Protein AF-A0A7J0CXN7-F1 (afdb_monomer_lite)

Foldseek 3Di:
DFLQVDDDPNHTFAFWLQADCDPPVVLNVCPSVWTFHDDPVCVVLPFDDDVNTGGAAFQGAIPVGDTRHDDRPPDDGSDDD

Secondary structure (DSSP, 8-state):
--EEEEEETTEEEPBTT-B----SHHHHTTGGG-BBPP-HHHHHH-PPEETTEEBP-TTPBBTTS-B-----TT--SSS--

InterPro domains:
  IPR008727 PAAR motif [PF05488] (4-70)

Radius of gyration: 12.57 Å; chains: 1; bounding box: 29×26×34 Å

pLDDT: mean 87.52, std 9.12, range [54.75, 94.88]

Sequence (81 aa):
MAVATVLIGGRPAAVTGSLHVCVVPPHAALGPANVIMPNPAAAVTGQVLIGGLPAARMRDTTSCGAPIISGAPNVLIGGPM

Structure (mmCIF, N/CA/C/O backbone):
data_AF-A0A7J0CXN7-F1
#
_entry.id   AF-A0A7J0CXN7-F1
#
loop_
_atom_site.group_PDB
_atom_site.id
_atom_site.type_symbol
_atom_site.label_atom_id
_atom_site.label_alt_id
_atom_site.label_comp_id
_atom_site.label_asym_id
_atom_site.label_entity_id
_atom_site.label_seq_id
_atom_site.pdbx_PDB_ins_code
_atom_site.Cartn_x
_atom_site.Cartn_y
_atom_site.Cartn_z
_atom_site.occupancy
_atom_site.B_iso_or_equiv
_atom_site.auth_seq_id
_atom_site.auth_comp_id
_atom_site.auth_asym_id
_atom_site.auth_atom_id
_atom_site.pdbx_PDB_model_num
ATOM 1 N N . MET A 1 1 ? 2.983 -8.767 -1.044 1.00 57.47 1 MET A N 1
ATOM 2 C CA . MET A 1 1 ? 2.312 -9.581 -0.002 1.00 57.47 1 MET A CA 1
ATOM 3 C C . MET A 1 1 ? 0.879 -9.090 0.141 1.00 57.47 1 MET A C 1
ATOM 5 O O . MET A 1 1 ? 0.694 -7.882 0.143 1.00 57.47 1 MET A O 1
ATOM 9 N N . ALA A 1 2 ? -0.120 -9.972 0.204 1.00 60.91 2 ALA A N 1
ATOM 10 C CA . ALA A 1 2 ? -1.518 -9.586 0.424 1.00 60.91 2 ALA A CA 1
ATOM 11 C C . ALA A 1 2 ? -2.048 -10.302 1.670 1.00 60.91 2 ALA A C 1
ATOM 13 O O . ALA A 1 2 ? -1.902 -11.519 1.787 1.00 60.91 2 ALA A O 1
ATOM 14 N N . VAL A 1 3 ? -2.664 -9.559 2.591 1.00 71.38 3 VAL A N 1
ATOM 15 C CA . VAL A 1 3 ? -3.362 -10.133 3.749 1.00 71.38 3 VAL A CA 1
ATOM 16 C C . VAL A 1 3 ? -4.746 -10.559 3.269 1.00 71.38 3 VAL A C 1
ATOM 18 O O . VAL A 1 3 ? -5.714 -9.809 3.351 1.00 71.38 3 VAL A O 1
ATOM 21 N N . ALA A 1 4 ? -4.830 -11.761 2.693 1.00 75.50 4 ALA A N 1
ATOM 22 C CA . ALA A 1 4 ? -6.056 -12.273 2.072 1.00 75.50 4 ALA A CA 1
ATOM 23 C C . ALA A 1 4 ? -7.212 -12.505 3.066 1.00 75.50 4 ALA A C 1
ATOM 25 O O . ALA A 1 4 ? -8.340 -12.750 2.651 1.00 75.50 4 ALA A O 1
ATOM 26 N N . THR A 1 5 ? -6.943 -12.428 4.370 1.00 83.56 5 THR A N 1
ATOM 27 C CA . THR A 1 5 ? -7.921 -12.673 5.434 1.00 83.56 5 THR A CA 1
ATOM 28 C C . THR A 1 5 ? -8.809 -11.469 5.742 1.00 83.56 5 THR A C 1
ATOM 30 O O . THR A 1 5 ? -9.882 -11.654 6.310 1.00 83.56 5 THR A O 1
ATOM 33 N N . VAL A 1 6 ? -8.405 -10.248 5.369 1.00 91.69 6 VAL A N 1
ATOM 34 C CA . VAL A 1 6 ? -9.193 -9.027 5.599 1.00 91.69 6 VAL A CA 1
ATOM 35 C C . VAL A 1 6 ? -9.577 -8.420 4.261 1.00 91.69 6 VAL A C 1
ATOM 37 O O . VAL A 1 6 ? -8.715 -8.092 3.445 1.00 91.69 6 VAL A O 1
ATOM 40 N N . LEU A 1 7 ? -10.881 -8.258 4.042 1.00 92.62 7 LEU A N 1
ATOM 41 C CA . LEU A 1 7 ? -11.426 -7.695 2.813 1.00 92.62 7 LEU A CA 1
ATOM 42 C C . LEU A 1 7 ? -11.957 -6.278 3.051 1.00 92.62 7 LEU A C 1
ATOM 44 O O . LEU A 1 7 ? -12.678 -6.030 4.014 1.00 92.62 7 LEU A O 1
ATOM 48 N N . ILE A 1 8 ? -11.648 -5.364 2.133 1.00 93.12 8 ILE A N 1
ATOM 49 C CA . ILE A 1 8 ? -12.186 -4.002 2.071 1.00 93.12 8 ILE A CA 1
ATOM 50 C C . ILE A 1 8 ? -12.837 -3.829 0.696 1.00 93.12 8 ILE A C 1
ATOM 52 O O . ILE A 1 8 ? -12.200 -4.049 -0.333 1.00 93.12 8 ILE A O 1
ATOM 56 N N . GLY A 1 9 ? -14.128 -3.483 0.663 1.00 92.25 9 GLY A N 1
ATOM 57 C CA . GLY A 1 9 ? -14.878 -3.375 -0.597 1.00 92.25 9 GLY A CA 1
ATOM 58 C C . GLY A 1 9 ? -14.917 -4.684 -1.403 1.00 92.25 9 GLY A C 1
ATOM 59 O O . GLY A 1 9 ? -14.889 -4.649 -2.629 1.00 92.25 9 GLY A O 1
ATOM 60 N N . GLY A 1 10 ? -14.902 -5.839 -0.725 1.00 92.88 10 GLY A N 1
ATOM 61 C CA . GLY A 1 10 ? -14.901 -7.165 -1.360 1.00 92.88 10 GLY A CA 1
ATOM 62 C C . GLY A 1 10 ? -13.557 -7.607 -1.954 1.00 92.88 10 GLY A C 1
ATOM 63 O O . GLY A 1 10 ? -13.494 -8.646 -2.605 1.00 92.88 10 GLY A O 1
ATOM 64 N N . ARG A 1 11 ? -12.476 -6.847 -1.740 1.00 92.56 11 ARG A N 1
ATOM 65 C CA . ARG A 1 11 ? -11.119 -7.158 -2.218 1.00 92.56 11 ARG A CA 1
ATOM 66 C C . ARG A 1 11 ? -10.143 -7.283 -1.048 1.00 92.56 11 ARG A C 1
ATOM 68 O O . ARG A 1 11 ? -10.371 -6.630 -0.032 1.00 92.56 11 ARG A O 1
ATOM 75 N N . PRO A 1 12 ? -9.054 -8.064 -1.170 1.00 93.50 12 PRO A N 1
ATOM 76 C CA . PRO A 1 12 ? -8.008 -8.108 -0.151 1.00 93.50 12 PRO A CA 1
ATOM 77 C C . PRO A 1 12 ? -7.519 -6.706 0.201 1.00 93.50 12 PRO A C 1
ATOM 79 O O . PRO A 1 12 ? -7.223 -5.904 -0.689 1.00 93.50 12 PRO A O 1
ATOM 82 N N . ALA A 1 13 ? -7.457 -6.409 1.494 1.00 93.75 13 ALA A N 1
ATOM 83 C CA . ALA A 1 13 ? -7.009 -5.119 1.981 1.00 93.75 13 ALA A CA 1
ATOM 84 C C . ALA A 1 13 ? -5.544 -4.870 1.591 1.00 93.75 13 ALA A C 1
ATOM 86 O O . ALA A 1 13 ? -4.672 -5.719 1.795 1.00 93.75 13 ALA A O 1
ATOM 87 N N . ALA A 1 14 ? -5.278 -3.687 1.039 1.00 93.81 14 ALA A N 1
ATOM 88 C CA . ALA A 1 14 ? -3.927 -3.269 0.708 1.00 93.81 14 ALA A CA 1
ATOM 89 C C . ALA A 1 14 ? -3.172 -2.863 1.982 1.00 93.81 14 ALA A C 1
ATOM 91 O O . ALA A 1 14 ? -3.663 -2.097 2.811 1.00 93.81 14 ALA A O 1
ATOM 92 N N . VAL A 1 15 ? -1.955 -3.372 2.112 1.00 93.81 15 VAL A N 1
ATOM 93 C CA . VAL A 1 15 ? -1.014 -3.093 3.205 1.00 93.81 15 VAL A CA 1
ATOM 94 C C . VAL A 1 15 ? 0.347 -2.688 2.645 1.00 93.81 15 VAL A C 1
ATOM 96 O O . VAL A 1 15 ? 0.626 -2.906 1.460 1.00 93.81 15 VAL A O 1
ATOM 99 N N . THR A 1 16 ? 1.231 -2.143 3.474 1.00 92.50 16 THR A N 1
ATOM 100 C CA . THR A 1 16 ? 2.642 -1.949 3.103 1.00 92.50 16 THR A CA 1
ATOM 101 C C . THR A 1 16 ? 3.247 -3.252 2.577 1.00 92.50 16 THR A C 1
ATOM 103 O O . THR A 1 16 ? 3.058 -4.314 3.173 1.00 92.50 16 THR A O 1
ATOM 106 N N . GLY A 1 17 ? 3.956 -3.189 1.452 1.00 92.69 17 GLY A N 1
ATOM 107 C CA . GLY A 1 17 ? 4.458 -4.370 0.744 1.00 92.69 17 GLY A CA 1
ATOM 108 C C . GLY A 1 17 ? 3.463 -4.995 -0.248 1.00 92.69 17 GLY A C 1
ATOM 109 O O . GLY A 1 17 ? 3.779 -6.016 -0.873 1.00 92.69 17 GLY A O 1
ATOM 110 N N . SER A 1 18 ? 2.262 -4.430 -0.415 1.00 93.81 18 SER A N 1
ATOM 111 C CA . SER A 1 18 ? 1.362 -4.819 -1.514 1.00 93.81 18 SER A CA 1
ATOM 112 C C . SER A 1 18 ? 1.945 -4.377 -2.849 1.00 93.81 18 SER A C 1
ATOM 114 O O . SER A 1 18 ? 2.568 -3.323 -2.932 1.00 93.81 18 SER A O 1
ATOM 116 N N . LEU A 1 19 ? 1.735 -5.187 -3.885 1.00 93.88 19 LEU A N 1
ATOM 117 C CA . LEU A 1 19 ? 2.311 -4.966 -5.210 1.00 93.88 19 LEU A CA 1
ATOM 118 C C . LEU A 1 19 ? 1.669 -3.762 -5.909 1.00 93.88 19 LEU A C 1
ATOM 120 O O . LEU A 1 19 ? 0.444 -3.648 -5.962 1.00 93.88 19 LEU A O 1
ATOM 124 N N . HIS A 1 20 ? 2.504 -2.909 -6.492 1.00 93.19 20 HIS A N 1
ATOM 125 C CA . HIS A 1 20 ? 2.116 -1.843 -7.404 1.00 93.19 20 HIS A CA 1
ATOM 126 C C . HIS A 1 20 ? 2.602 -2.183 -8.813 1.00 93.19 20 HIS A C 1
ATOM 128 O O . HIS A 1 20 ? 3.798 -2.282 -9.067 1.00 93.19 20 HIS A O 1
ATOM 134 N N . VAL A 1 21 ? 1.671 -2.344 -9.750 1.00 91.31 21 VAL A N 1
ATOM 135 C CA . VAL A 1 21 ? 2.009 -2.581 -11.156 1.00 91.31 21 VAL A CA 1
ATOM 136 C C . VAL A 1 21 ? 2.048 -1.240 -11.876 1.00 91.31 21 VAL A C 1
ATOM 138 O O . VAL A 1 21 ? 1.030 -0.559 -11.984 1.00 91.31 21 VAL A O 1
ATOM 141 N N . CYS A 1 22 ? 3.226 -0.866 -12.371 1.00 91.44 22 CYS A N 1
ATOM 142 C CA . CYS A 1 22 ? 3.434 0.368 -13.119 1.00 91.44 22 CYS A CA 1
ATOM 143 C C . CYS A 1 22 ? 3.677 0.052 -14.597 1.00 91.44 22 CYS A C 1
ATOM 145 O O . CYS A 1 22 ? 4.436 -0.857 -14.921 1.00 91.44 22 CYS A O 1
ATOM 147 N 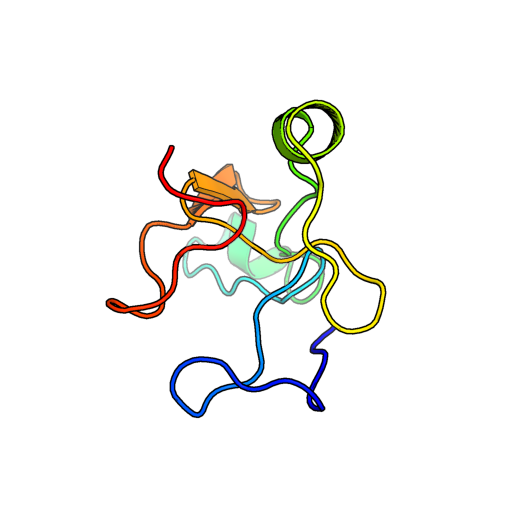N . VAL A 1 23 ? 3.061 0.825 -15.492 1.00 90.81 23 VAL A N 1
ATOM 148 C CA . VAL A 1 23 ? 3.224 0.675 -16.951 1.00 90.81 23 VAL A CA 1
ATOM 149 C C . VAL A 1 23 ? 4.456 1.400 -17.498 1.00 90.81 23 VAL A C 1
ATOM 151 O O . VAL A 1 23 ? 4.836 1.195 -18.646 1.00 90.81 23 VAL A O 1
ATOM 154 N N . VAL A 1 24 ? 5.083 2.262 -16.691 1.00 92.69 24 VAL A N 1
ATOM 155 C CA . VAL A 1 24 ? 6.277 3.016 -17.087 1.00 92.69 24 VAL A CA 1
ATOM 156 C C . VAL A 1 24 ? 7.449 2.033 -17.218 1.00 92.69 24 VAL A C 1
ATOM 158 O O . VAL A 1 24 ? 7.791 1.408 -16.216 1.00 92.69 24 VAL A O 1
ATOM 161 N N . PRO A 1 25 ? 8.091 1.884 -18.396 1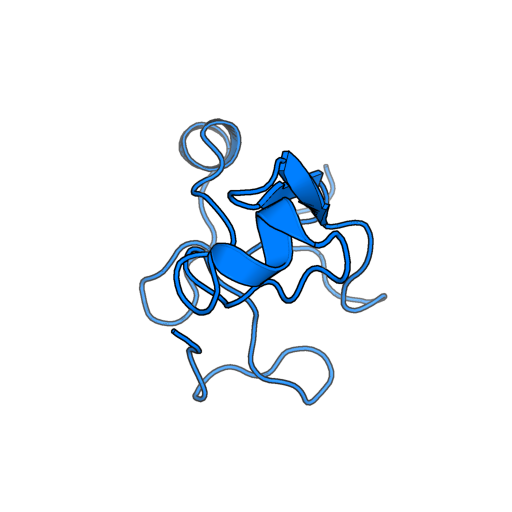.00 89.31 25 PRO A N 1
ATOM 162 C CA . PRO A 1 25 ? 9.059 0.811 -18.652 1.00 89.31 25 PRO A CA 1
ATOM 163 C C . PRO A 1 25 ? 10.168 0.628 -17.595 1.00 89.31 25 PRO A C 1
ATOM 165 O O . PRO A 1 25 ? 10.339 -0.501 -17.131 1.00 89.31 25 PRO A O 1
ATOM 168 N N . PRO A 1 26 ? 10.879 1.678 -17.124 1.00 88.94 26 PRO A N 1
ATOM 169 C CA . PRO A 1 26 ? 11.879 1.506 -16.065 1.00 88.94 26 PRO A CA 1
ATOM 170 C C . PRO A 1 26 ? 11.275 1.062 -14.722 1.00 88.94 26 PRO A C 1
ATOM 172 O O . PRO A 1 26 ? 11.938 0.382 -13.946 1.00 88.94 26 PRO A O 1
ATOM 175 N N . HIS A 1 27 ? 10.014 1.400 -14.440 1.00 90.12 27 HIS A N 1
ATOM 176 C CA . HIS A 1 27 ? 9.319 0.995 -13.214 1.00 90.12 27 HIS A CA 1
ATOM 177 C C . HIS A 1 27 ? 8.679 -0.389 -13.331 1.00 90.12 27 HIS A C 1
ATOM 179 O O . HIS A 1 27 ? 8.530 -1.079 -12.326 1.00 90.12 27 HIS A O 1
ATOM 185 N N . ALA A 1 28 ? 8.312 -0.811 -14.541 1.00 85.62 28 ALA A N 1
ATOM 186 C CA . ALA A 1 28 ? 7.854 -2.167 -14.815 1.00 85.62 28 ALA A CA 1
ATOM 187 C C . ALA A 1 28 ? 8.984 -3.183 -14.579 1.00 85.62 28 ALA A C 1
ATOM 189 O O . ALA A 1 28 ? 8.734 -4.266 -14.054 1.00 85.62 28 ALA A O 1
ATOM 190 N N . ALA A 1 29 ? 10.234 -2.803 -14.878 1.00 88.25 29 ALA A N 1
ATOM 191 C CA . ALA A 1 29 ? 11.422 -3.619 -14.615 1.00 88.25 29 ALA A CA 1
ATOM 192 C C . ALA A 1 29 ? 11.665 -3.897 -13.118 1.00 88.25 29 ALA A C 1
ATOM 194 O O . ALA A 1 29 ? 12.308 -4.890 -12.785 1.00 88.25 29 ALA A O 1
ATOM 195 N N . LEU A 1 30 ? 11.110 -3.079 -12.210 1.00 86.69 30 LEU A N 1
ATOM 196 C CA . LEU A 1 30 ? 11.117 -3.368 -10.768 1.00 86.69 30 LEU A CA 1
ATOM 197 C C . LEU A 1 30 ? 10.316 -4.642 -10.439 1.00 86.69 30 LEU A C 1
ATOM 199 O O . LEU A 1 30 ? 10.548 -5.266 -9.404 1.00 86.69 30 LEU A O 1
ATOM 203 N N . GLY A 1 31 ? 9.371 -5.033 -11.301 1.00 86.56 31 GLY A N 1
ATOM 204 C CA . GLY A 1 31 ? 8.575 -6.246 -11.156 1.00 86.56 31 GLY A CA 1
ATOM 205 C C . GLY A 1 31 ? 7.938 -6.363 -9.762 1.00 86.56 31 GLY A C 1
ATOM 206 O O . GLY A 1 31 ? 7.276 -5.424 -9.314 1.00 86.56 31 GLY A O 1
ATOM 207 N N . PRO A 1 32 ? 8.136 -7.484 -9.041 1.00 88.12 32 PRO A N 1
ATOM 208 C CA . PRO A 1 32 ? 7.534 -7.698 -7.728 1.00 88.12 32 PRO A CA 1
ATOM 209 C C . PRO A 1 32 ? 8.152 -6.839 -6.615 1.00 88.12 32 PRO A C 1
ATOM 211 O O . PRO A 1 32 ? 7.606 -6.796 -5.515 1.00 88.12 32 PRO A O 1
ATOM 214 N N . ALA A 1 33 ? 9.276 -6.163 -6.876 1.00 90.06 33 ALA A N 1
ATOM 215 C CA . ALA A 1 33 ? 9.846 -5.207 -5.934 1.00 90.06 33 ALA A CA 1
ATOM 216 C C . ALA A 1 33 ? 9.069 -3.886 -5.921 1.00 90.06 33 ALA A C 1
ATOM 218 O O . ALA A 1 33 ? 9.256 -3.090 -5.001 1.00 90.06 33 ALA A O 1
ATOM 219 N N . ASN A 1 34 ? 8.192 -3.649 -6.909 1.00 93.25 34 ASN A N 1
ATOM 220 C CA . ASN A 1 34 ? 7.375 -2.454 -6.906 1.00 93.25 34 ASN A CA 1
ATOM 221 C C . ASN A 1 34 ? 6.214 -2.590 -5.913 1.00 93.25 34 ASN A C 1
ATOM 223 O O . ASN A 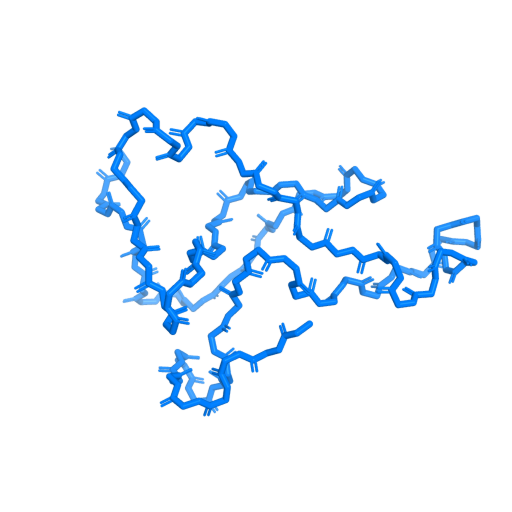1 34 ? 5.246 -3.303 -6.178 1.00 93.25 34 ASN A O 1
ATOM 227 N N . VAL A 1 35 ? 6.323 -1.947 -4.750 1.00 94.81 35 VAL A N 1
ATOM 228 C CA . VAL A 1 35 ? 5.397 -2.130 -3.625 1.00 94.81 35 VAL A CA 1
ATOM 229 C C . VAL A 1 35 ? 5.001 -0.821 -2.953 1.00 94.81 35 VAL A C 1
ATOM 231 O O . VAL A 1 35 ? 5.681 0.195 -3.082 1.00 94.81 35 VAL A O 1
ATOM 234 N N . ILE A 1 36 ? 3.904 -0.857 -2.194 1.00 94.81 36 ILE A N 1
ATOM 235 C CA . ILE A 1 36 ? 3.519 0.214 -1.266 1.00 94.81 36 ILE A CA 1
ATOM 236 C C . ILE A 1 36 ? 4.582 0.318 -0.168 1.00 94.81 36 ILE A C 1
ATOM 238 O O . ILE A 1 36 ? 4.836 -0.657 0.546 1.00 94.81 36 ILE A O 1
ATOM 242 N N . MET A 1 37 ? 5.196 1.489 -0.035 1.00 93.94 37 MET A N 1
ATOM 243 C CA . MET A 1 37 ? 6.215 1.757 0.972 1.00 93.94 37 MET A CA 1
ATOM 244 C C . MET A 1 37 ? 5.584 2.093 2.332 1.00 93.94 37 MET A C 1
ATOM 246 O O . MET A 1 37 ? 4.450 2.572 2.390 1.00 93.94 37 MET A O 1
ATOM 250 N N . PRO A 1 38 ? 6.308 1.874 3.443 1.00 87.38 38 PRO A N 1
ATOM 251 C CA . PRO A 1 38 ? 5.899 2.377 4.748 1.00 87.38 38 PRO A CA 1
ATOM 252 C C . PRO A 1 38 ? 5.769 3.901 4.722 1.00 87.38 38 PRO A C 1
ATOM 254 O O . PRO A 1 38 ? 6.700 4.592 4.315 1.00 87.38 38 PRO A O 1
ATOM 257 N N . ASN A 1 39 ? 4.637 4.429 5.185 1.00 84.38 39 ASN A N 1
ATOM 258 C CA . ASN A 1 39 ? 4.445 5.869 5.324 1.00 84.38 39 ASN A CA 1
ATOM 259 C C . ASN A 1 39 ? 4.954 6.337 6.703 1.00 84.38 39 ASN A C 1
ATOM 261 O O . ASN A 1 39 ? 4.338 5.993 7.717 1.00 84.38 39 ASN A O 1
ATOM 265 N N . PRO A 1 40 ? 6.014 7.166 6.782 1.00 79.25 40 PRO A N 1
ATOM 266 C CA . PRO A 1 40 ? 6.538 7.662 8.056 1.00 79.25 40 PRO A CA 1
ATOM 267 C C . PRO A 1 40 ? 5.503 8.451 8.866 1.00 79.25 40 PRO A C 1
ATOM 269 O O . PRO A 1 40 ? 5.478 8.362 10.091 1.00 79.25 40 PRO A O 1
ATOM 272 N N . ALA A 1 41 ? 4.591 9.170 8.202 1.00 76.38 41 ALA A N 1
ATOM 273 C CA . ALA A 1 41 ? 3.526 9.906 8.880 1.00 76.38 41 ALA A CA 1
ATOM 274 C C . ALA A 1 41 ? 2.519 8.967 9.568 1.00 76.38 41 ALA A C 1
ATOM 276 O O . ALA A 1 41 ? 1.885 9.352 10.551 1.00 76.38 41 ALA A O 1
ATOM 277 N N . ALA A 1 42 ? 2.375 7.721 9.092 1.00 72.19 42 ALA A N 1
ATOM 278 C CA . ALA A 1 42 ? 1.557 6.700 9.754 1.00 72.19 42 ALA A CA 1
ATOM 279 C C . ALA A 1 42 ? 2.118 6.326 11.123 1.00 72.19 42 ALA A C 1
ATOM 281 O O . ALA A 1 42 ? 1.353 6.108 12.057 1.00 72.19 42 ALA A O 1
ATOM 282 N N . ALA A 1 43 ? 3.447 6.293 11.254 1.00 70.94 43 ALA A N 1
ATOM 283 C CA . ALA A 1 43 ? 4.104 5.934 12.504 1.00 70.94 43 ALA A CA 1
ATOM 284 C C . ALA A 1 43 ? 3.806 6.926 13.639 1.00 70.94 43 ALA A C 1
ATOM 286 O O . ALA A 1 43 ? 3.779 6.524 14.796 1.00 70.94 43 ALA A O 1
ATOM 287 N N . VAL A 1 44 ? 3.539 8.193 13.307 1.00 72.69 44 VAL A N 1
ATOM 288 C CA . VAL A 1 44 ? 3.288 9.265 14.285 1.00 72.69 44 VAL A CA 1
ATOM 289 C C . VAL A 1 44 ? 1.795 9.436 14.596 1.00 72.69 44 VAL A C 1
ATOM 291 O O . VAL A 1 44 ? 1.434 9.795 15.710 1.00 72.69 44 VAL A O 1
ATOM 294 N N . THR A 1 45 ? 0.919 9.164 13.623 1.00 68.25 45 THR A N 1
ATOM 295 C CA . TH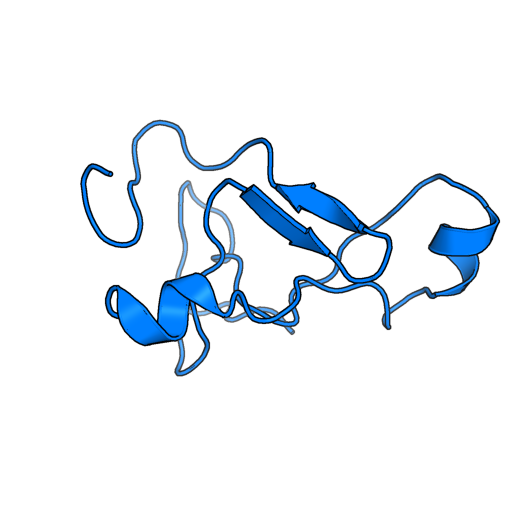R A 1 45 ? -0.537 9.418 13.711 1.00 68.25 45 THR A CA 1
ATOM 296 C C . THR A 1 45 ? -1.358 8.231 14.230 1.00 68.25 45 THR A C 1
ATOM 298 O O . THR A 1 45 ? -2.568 8.345 14.390 1.00 68.25 45 THR A O 1
ATOM 301 N N . GLY A 1 46 ? -0.706 7.103 14.524 1.00 73.56 46 GLY A N 1
ATOM 302 C CA . GLY A 1 46 ? -1.358 5.842 14.872 1.00 73.56 46 GLY A CA 1
ATOM 303 C C . GLY A 1 46 ? -1.545 4.969 13.632 1.00 73.56 46 GLY A C 1
ATOM 304 O O . GLY A 1 46 ? -2.256 5.319 12.690 1.00 73.56 46 GLY A O 1
ATOM 305 N N . GLN A 1 47 ? -0.881 3.811 13.618 1.00 82.00 47 GLN A N 1
ATOM 306 C CA . GLN A 1 47 ? -0.972 2.861 12.511 1.00 82.00 47 GLN A CA 1
ATOM 307 C C . GLN A 1 47 ? -2.158 1.924 12.719 1.00 82.00 47 GLN A C 1
ATOM 309 O O . GLN A 1 47 ? -2.235 1.223 13.727 1.00 82.00 47 GLN A O 1
ATOM 314 N N . VAL A 1 48 ? -3.054 1.859 11.735 1.00 89.88 48 VAL A N 1
ATOM 315 C CA . VAL A 1 48 ? -4.015 0.758 11.644 1.00 89.88 48 VAL A CA 1
ATOM 316 C C . VAL A 1 48 ? -3.282 -0.433 11.050 1.00 89.88 48 VAL A C 1
ATOM 318 O O . VAL A 1 48 ? -2.725 -0.339 9.956 1.00 89.88 48 VAL A O 1
ATOM 321 N N . LEU A 1 49 ? -3.275 -1.548 11.774 1.00 90.75 49 LEU A N 1
ATOM 322 C CA . LEU A 1 49 ? -2.655 -2.782 11.317 1.00 90.75 49 LEU A CA 1
ATOM 323 C C . LEU A 1 49 ? -3.717 -3.722 10.750 1.00 90.75 49 LEU A C 1
ATOM 325 O O . LEU A 1 49 ? -4.750 -3.963 11.372 1.00 90.75 49 LEU A O 1
ATOM 329 N N . ILE A 1 50 ? -3.435 -4.290 9.584 1.00 91.94 50 ILE A N 1
ATOM 330 C CA . ILE A 1 50 ? -4.232 -5.330 8.940 1.00 91.94 50 ILE A CA 1
ATOM 331 C C . ILE A 1 50 ? -3.325 -6.546 8.768 1.00 91.94 50 ILE A C 1
ATOM 333 O O . ILE A 1 50 ? -2.297 -6.472 8.101 1.00 91.94 50 ILE A O 1
ATOM 337 N N . GLY A 1 51 ? -3.664 -7.657 9.428 1.00 88.69 51 GLY A N 1
ATOM 338 C CA . GLY A 1 51 ? -2.813 -8.857 9.445 1.00 88.69 51 GLY A CA 1
ATOM 339 C C . GLY A 1 51 ? -1.405 -8.611 9.994 1.00 88.69 51 GLY A C 1
ATOM 340 O O . GLY A 1 51 ? -0.458 -9.242 9.541 1.00 88.69 51 GLY A O 1
ATOM 341 N N . GLY A 1 52 ? -1.258 -7.656 10.920 1.00 89.12 52 GLY A N 1
ATOM 342 C CA . GLY A 1 52 ? 0.031 -7.264 11.500 1.00 89.12 52 GLY A CA 1
ATOM 343 C C . GLY A 1 52 ? 0.863 -6.304 10.643 1.00 89.12 52 GLY A C 1
ATOM 344 O O . GLY A 1 52 ? 1.919 -5.869 11.091 1.00 89.12 52 GLY A O 1
ATOM 345 N N . LEU A 1 53 ? 0.393 -5.936 9.448 1.00 90.44 53 LEU A N 1
ATOM 346 C CA . LEU A 1 53 ? 1.067 -4.990 8.560 1.00 90.44 53 LEU A CA 1
ATOM 347 C C . LEU A 1 53 ? 0.338 -3.639 8.539 1.00 90.44 53 LEU A C 1
ATOM 349 O O . LEU A 1 53 ? -0.893 -3.620 8.595 1.00 90.44 53 LEU A O 1
ATOM 353 N N . PRO A 1 54 ? 1.056 -2.511 8.423 1.00 91.75 54 PRO A N 1
ATOM 354 C CA . PRO A 1 54 ? 0.433 -1.202 8.268 1.00 91.75 54 PRO A CA 1
ATOM 355 C C . PRO A 1 54 ? -0.506 -1.155 7.059 1.00 91.75 54 PRO A C 1
ATOM 357 O O . PRO A 1 54 ? -0.133 -1.501 5.935 1.00 91.75 54 PRO A O 1
ATOM 360 N N . ALA A 1 55 ? -1.743 -0.737 7.303 1.00 92.31 55 ALA A N 1
ATOM 361 C CA . ALA A 1 55 ? -2.760 -0.589 6.278 1.00 92.31 55 ALA A CA 1
ATOM 362 C C . ALA A 1 55 ? -2.413 0.560 5.325 1.00 92.31 55 ALA A C 1
ATOM 364 O O . ALA A 1 55 ? -2.042 1.646 5.772 1.00 92.31 55 ALA A O 1
ATOM 365 N N . ALA A 1 56 ? -2.562 0.329 4.020 1.00 92.56 56 ALA A N 1
ATOM 366 C CA . ALA A 1 56 ? -2.301 1.347 3.012 1.00 92.56 56 ALA A CA 1
ATOM 367 C C . ALA A 1 56 ? -3.391 2.428 3.035 1.00 92.56 56 ALA A C 1
ATOM 369 O O . ALA A 1 56 ? -4.586 2.123 3.045 1.00 92.56 56 ALA A O 1
ATOM 370 N N . ARG A 1 57 ? -2.981 3.693 3.010 1.00 91.06 57 ARG A N 1
ATOM 371 C CA . ARG A 1 57 ? -3.856 4.871 3.054 1.00 91.06 57 ARG A CA 1
ATOM 372 C C . ARG A 1 57 ? -3.739 5.678 1.767 1.00 91.06 57 ARG A C 1
ATOM 374 O O . ARG A 1 57 ? -2.760 5.578 1.027 1.00 91.06 57 ARG A O 1
ATOM 381 N N . MET A 1 58 ? -4.742 6.517 1.500 1.00 90.06 58 MET A N 1
ATOM 382 C CA . MET A 1 58 ? -4.617 7.498 0.422 1.00 90.06 58 MET A CA 1
ATOM 383 C C . MET A 1 58 ? -3.375 8.363 0.647 1.00 90.06 58 MET A C 1
ATOM 385 O O . MET A 1 58 ? -3.090 8.761 1.775 1.00 90.06 58 MET A O 1
ATOM 389 N N . ARG A 1 59 ? -2.676 8.672 -0.449 1.00 90.31 59 ARG A N 1
ATOM 390 C CA . ARG A 1 59 ? -1.397 9.398 -0.495 1.00 90.31 59 ARG A CA 1
ATOM 391 C C . ARG A 1 59 ? -0.175 8.649 0.041 1.00 90.31 59 ARG A C 1
ATOM 393 O O . ARG A 1 59 ? 0.910 9.224 0.000 1.00 90.31 59 ARG A O 1
ATOM 400 N N . ASP A 1 60 ? -0.295 7.390 0.464 1.00 92.31 60 ASP A N 1
ATOM 401 C CA . ASP A 1 60 ? 0.898 6.560 0.659 1.00 92.31 60 ASP A CA 1
ATOM 402 C C . ASP A 1 60 ? 1.644 6.406 -0.673 1.00 92.31 60 ASP A C 1
ATOM 404 O O . ASP A 1 60 ? 1.041 6.404 -1.752 1.00 92.31 60 ASP A O 1
ATOM 408 N N . THR A 1 61 ? 2.967 6.306 -0.604 1.00 94.62 61 THR A N 1
ATOM 409 C CA . THR A 1 61 ? 3.839 6.227 -1.774 1.00 94.62 61 THR A CA 1
ATOM 410 C C . THR A 1 61 ? 4.209 4.786 -2.094 1.00 94.62 61 THR A C 1
ATOM 412 O O . THR A 1 61 ? 4.330 3.925 -1.224 1.00 94.62 61 THR A O 1
ATOM 415 N N . THR A 1 62 ? 4.396 4.511 -3.379 1.00 94.88 62 THR A N 1
ATOM 416 C CA . THR A 1 62 ? 4.959 3.250 -3.871 1.00 94.88 62 THR A CA 1
ATOM 417 C C . THR A 1 62 ? 6.446 3.410 -4.152 1.00 94.88 62 THR A C 1
ATOM 419 O O . THR A 1 62 ? 6.961 4.526 -4.234 1.00 94.88 62 THR A O 1
ATOM 422 N N . SER A 1 63 ? 7.155 2.304 -4.341 1.00 94.75 63 SER A N 1
ATOM 423 C CA . SER A 1 63 ? 8.598 2.333 -4.590 1.00 94.75 63 SER A CA 1
ATOM 424 C C . SER A 1 63 ? 9.024 3.017 -5.882 1.00 94.75 63 SER A C 1
ATOM 426 O O . SER A 1 63 ? 10.147 3.504 -5.955 1.00 94.75 63 SER A O 1
ATOM 428 N N . CYS A 1 64 ? 8.145 3.105 -6.882 1.00 93.94 64 CYS A N 1
ATOM 429 C CA . CYS A 1 64 ? 8.403 3.918 -8.070 1.00 93.94 64 CYS A CA 1
ATOM 430 C C . CYS A 1 64 ? 7.958 5.386 -7.916 1.00 93.94 64 CYS A C 1
ATOM 432 O O . CYS A 1 64 ? 7.917 6.121 -8.899 1.00 93.94 64 CYS A O 1
ATOM 434 N N . GLY A 1 65 ? 7.572 5.809 -6.708 1.00 92.69 65 GLY A N 1
ATOM 435 C CA . GLY A 1 65 ? 7.186 7.183 -6.379 1.00 92.69 65 GLY A CA 1
ATOM 436 C C . GLY A 1 65 ? 5.724 7.544 -6.659 1.00 92.69 65 GLY A C 1
ATOM 437 O O . GLY A 1 65 ? 5.315 8.663 -6.360 1.00 92.69 65 GLY A O 1
ATOM 438 N N . ALA A 1 66 ? 4.909 6.629 -7.197 1.00 92.94 66 ALA A N 1
ATOM 439 C CA . ALA A 1 66 ? 3.497 6.908 -7.461 1.00 92.94 66 ALA A CA 1
ATOM 440 C C . ALA A 1 66 ? 2.679 6.910 -6.150 1.00 92.94 66 ALA A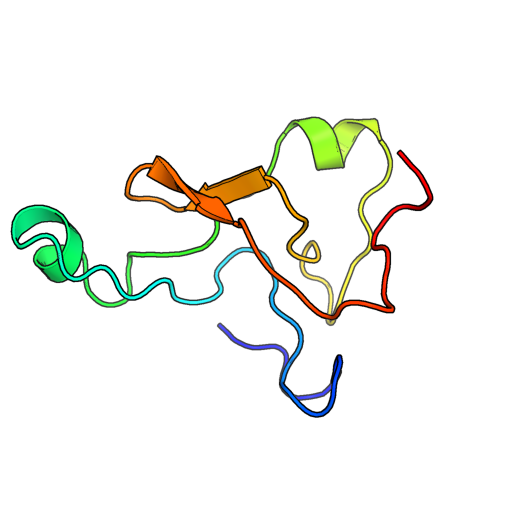 C 1
ATOM 442 O O . ALA A 1 66 ? 2.823 5.967 -5.362 1.00 92.94 66 ALA A O 1
ATOM 443 N N . PRO A 1 67 ? 1.818 7.918 -5.908 1.00 94.44 67 PRO A N 1
ATOM 444 C CA . PRO A 1 67 ? 0.941 7.949 -4.742 1.00 94.44 67 PRO A CA 1
ATOM 445 C C . PRO A 1 67 ? -0.333 7.117 -4.952 1.00 94.44 67 PRO A C 1
ATOM 447 O O . PRO A 1 67 ? -0.843 6.992 -6.068 1.00 94.44 67 PRO A O 1
ATOM 450 N N . ILE A 1 68 ? -0.906 6.607 -3.862 1.00 93.19 68 ILE A N 1
ATOM 451 C CA . ILE A 1 68 ? -2.232 5.976 -3.874 1.00 93.19 68 ILE A CA 1
ATOM 452 C C . ILE A 1 68 ? -3.307 7.063 -3.973 1.00 93.19 68 ILE A C 1
ATOM 454 O O . ILE A 1 68 ? -3.495 7.850 -3.046 1.00 93.19 68 ILE A O 1
ATOM 458 N N . ILE A 1 69 ? -4.033 7.086 -5.089 1.00 94.06 69 ILE A N 1
ATOM 459 C CA . ILE A 1 69 ? -5.063 8.101 -5.379 1.00 94.06 69 ILE A CA 1
ATOM 460 C C . ILE A 1 69 ? -6.503 7.599 -5.218 1.00 94.06 69 ILE A C 1
ATOM 462 O O . ILE A 1 69 ? -7.438 8.382 -5.341 1.00 94.06 69 ILE A O 1
ATOM 466 N N . SER A 1 70 ? -6.704 6.299 -4.991 1.00 92.31 70 SER A N 1
ATOM 467 C CA . SER A 1 70 ? -8.040 5.709 -4.870 1.00 92.31 70 SER A CA 1
ATOM 468 C C . SER A 1 70 ? -8.059 4.542 -3.885 1.00 92.31 70 SER A C 1
ATOM 470 O O . SER A 1 70 ? -7.036 3.907 -3.633 1.00 92.31 70 SER A O 1
ATOM 472 N N . GLY A 1 71 ? -9.239 4.278 -3.328 1.00 91.88 71 GLY A N 1
ATOM 473 C CA . GLY A 1 71 ? -9.516 3.214 -2.366 1.00 91.88 71 GLY A CA 1
ATOM 474 C C . GLY A 1 71 ? -11.019 2.939 -2.291 1.00 91.88 71 GLY A C 1
ATOM 475 O O . GLY A 1 71 ? -11.772 3.355 -3.173 1.00 91.88 71 GLY A O 1
ATOM 476 N N . ALA A 1 72 ? -11.474 2.243 -1.248 1.00 94.19 72 ALA A N 1
ATOM 477 C CA . ALA A 1 72 ? -12.906 2.053 -1.032 1.00 94.19 72 ALA A CA 1
ATOM 478 C C . ALA A 1 72 ? -13.572 3.385 -0.625 1.00 94.19 72 ALA A C 1
ATOM 480 O O . ALA A 1 72 ? -13.097 4.032 0.308 1.00 94.19 72 ALA A O 1
ATOM 481 N N . PRO A 1 73 ? -14.673 3.798 -1.281 1.00 92.25 73 PRO A N 1
ATOM 482 C CA . PRO A 1 73 ? -15.253 5.136 -1.109 1.00 92.25 73 PRO A CA 1
ATOM 483 C C . PRO A 1 73 ? -15.891 5.366 0.268 1.0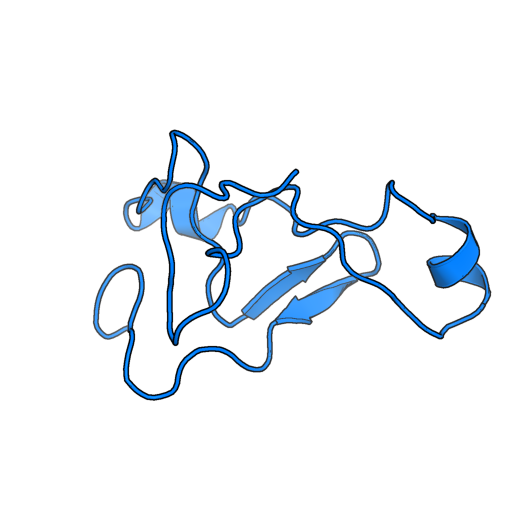0 92.25 73 PRO A C 1
ATOM 485 O O . PRO A 1 73 ? -16.146 6.501 0.650 1.00 92.25 73 PRO A O 1
ATOM 488 N N . ASN A 1 74 ? -16.167 4.294 1.008 1.00 92.06 74 ASN A N 1
ATOM 489 C CA . ASN A 1 74 ? -16.861 4.298 2.292 1.00 92.06 74 ASN A CA 1
ATOM 490 C C . ASN A 1 74 ? -15.968 3.874 3.471 1.00 92.06 74 ASN A C 1
ATOM 492 O O . ASN A 1 74 ? -16.488 3.608 4.553 1.00 92.06 74 ASN A O 1
ATOM 496 N N . VAL A 1 75 ? -14.649 3.765 3.276 1.00 92.06 75 VAL A N 1
ATOM 497 C CA . VAL A 1 75 ? -13.714 3.319 4.318 1.00 92.06 75 VAL A CA 1
ATOM 498 C C . VAL A 1 75 ? -12.620 4.357 4.525 1.00 92.06 75 VAL A C 1
ATOM 500 O O . VAL A 1 75 ? -11.906 4.716 3.593 1.00 92.06 75 VAL A O 1
ATOM 503 N N . LEU A 1 76 ? -12.462 4.793 5.776 1.00 90.88 76 LEU A N 1
ATOM 504 C CA . LEU A 1 76 ? -11.388 5.679 6.218 1.00 90.88 76 LEU A CA 1
ATOM 505 C C . LEU A 1 76 ? -10.467 4.923 7.178 1.00 90.88 76 LEU A C 1
ATOM 507 O O . LEU A 1 76 ? -10.905 4.425 8.214 1.00 90.88 76 LEU A O 1
ATOM 511 N N . ILE A 1 77 ? -9.184 4.837 6.829 1.00 89.56 77 ILE A N 1
ATOM 512 C CA . ILE A 1 77 ? -8.163 4.141 7.618 1.00 89.56 77 ILE A CA 1
ATOM 513 C C . ILE A 1 77 ? -7.374 5.175 8.423 1.00 89.56 77 ILE A C 1
ATOM 515 O O . ILE A 1 77 ? -6.688 6.013 7.842 1.00 89.56 77 ILE A O 1
ATOM 519 N N . GLY A 1 78 ? -7.446 5.092 9.754 1.00 82.56 78 GLY A N 1
ATOM 520 C CA . GLY A 1 78 ? -6.795 6.047 10.661 1.00 82.56 78 GLY A CA 1
ATOM 521 C C . GLY A 1 78 ? -7.656 7.257 11.044 1.00 82.56 78 GLY A C 1
ATOM 522 O O . GLY A 1 78 ? -7.147 8.167 11.682 1.00 82.56 78 GLY A O 1
ATOM 523 N N . GLY A 1 79 ? -8.950 7.246 10.702 1.00 76.38 79 GLY A N 1
ATOM 524 C CA . GLY A 1 79 ? -9.909 8.295 11.062 1.00 76.38 79 GLY A CA 1
ATOM 525 C C . GLY A 1 79 ? -10.112 9.370 9.983 1.00 76.38 79 GLY A C 1
ATOM 526 O O . GLY A 1 79 ? -9.481 9.315 8.923 1.00 76.38 79 GLY A O 1
ATOM 527 N N . PRO A 1 80 ? -11.042 10.315 10.215 1.00 65.06 80 PRO A N 1
ATOM 528 C CA . PRO A 1 80 ? -11.159 11.518 9.405 1.00 65.06 80 PRO A CA 1
ATOM 529 C C . PRO A 1 80 ? -9.920 12.377 9.675 1.00 65.06 80 PRO A C 1
ATOM 531 O O . PRO A 1 80 ? -9.659 12.738 10.816 1.00 65.06 80 PRO A O 1
ATOM 534 N N . MET A 1 81 ? -9.137 12.586 8.621 1.00 54.75 81 MET A N 1
ATOM 535 C CA . MET A 1 81 ? -7.943 13.439 8.557 1.00 54.75 81 MET A CA 1
ATOM 536 C C . MET A 1 81 ? -7.993 14.713 9.408 1.00 54.75 81 MET A C 1
ATOM 538 O O . MET A 1 81 ? -9.060 15.367 9.434 1.00 54.75 81 MET A O 1
#

Organism: Streptomyces microflavus (NCBI:txid1919)